Protein AF-A0A921ZY53-F1 (afdb_monomer_lite)

Foldseek 3Di:
DEAEALLPPALVCLCVLCQQQPPPHHPDNPDDYHYYHDVVQQDDPPPDLVSVLVSSCVRNVVDDPVVSVVSSCRVSVDDDDPVPVD

Radius of gyration: 12.75 Å; chains: 1; bounding box: 30×26×33 Å

Sequence (86 aa):
MVMRKLEMLPSSLAMALHYYCDVYNPLVKKSAIFFTLDIANCPGKMSTHSDIEKCLKRKWNTVSNEFIGPLLARVVSVVVDVTYLF

Organism: Manduca sexta (NCBI:txid7130)

pLDDT: mean 89.38, std 9.41, range [46.69, 96.44]

Structure (mmCIF, N/CA/C/O backbone):
data_AF-A0A921ZY53-F1
#
_entry.id   AF-A0A921ZY53-F1
#
loop_
_atom_site.group_PDB
_atom_site.id
_atom_site.type_symbol
_atom_site.label_atom_id
_atom_site.label_alt_id
_atom_site.label_comp_id
_atom_site.label_asym_id
_atom_site.label_entity_id
_atom_site.label_seq_id
_atom_site.pdbx_PDB_ins_code
_atom_site.Cartn_x
_atom_site.Cartn_y
_atom_site.Cartn_z
_atom_site.occupancy
_atom_site.B_iso_or_equiv
_atom_site.auth_seq_id
_atom_site.auth_comp_id
_atom_site.auth_asym_id
_atom_site.auth_atom_id
_atom_site.pdbx_PDB_model_num
ATOM 1 N N . MET A 1 1 ? 1.959 -12.600 5.027 1.00 89.38 1 MET A N 1
ATOM 2 C CA . MET A 1 1 ? 0.925 -12.618 3.964 1.00 89.38 1 MET A CA 1
ATOM 3 C C . MET A 1 1 ? 1.522 -12.017 2.704 1.00 89.38 1 MET A C 1
ATOM 5 O O . MET A 1 1 ? 2.278 -11.063 2.828 1.00 89.38 1 MET A O 1
ATOM 9 N N . VAL A 1 2 ? 1.212 -12.550 1.521 1.00 94.12 2 VAL A N 1
ATOM 10 C CA . VAL A 1 2 ? 1.601 -11.928 0.244 1.00 94.12 2 VAL A CA 1
ATOM 11 C C . VAL A 1 2 ? 0.328 -11.499 -0.470 1.00 94.12 2 VAL A C 1
ATOM 13 O O . VAL A 1 2 ? -0.491 -12.345 -0.823 1.00 94.12 2 VAL A O 1
ATOM 16 N N . MET A 1 3 ? 0.162 -10.198 -0.668 1.00 94.44 3 MET A N 1
ATOM 17 C CA . MET A 1 3 ? -0.943 -9.628 -1.426 1.00 94.44 3 MET A CA 1
ATOM 18 C C . MET A 1 3 ? -0.422 -9.191 -2.788 1.00 94.44 3 MET A C 1
ATOM 20 O O . MET A 1 3 ? 0.450 -8.329 -2.898 1.00 94.44 3 MET A O 1
ATOM 24 N N . ARG A 1 4 ? -0.941 -9.830 -3.833 1.00 95.75 4 ARG A N 1
ATOM 25 C CA . ARG A 1 4 ? -0.494 -9.588 -5.202 1.00 95.75 4 ARG A CA 1
ATOM 26 C C . ARG A 1 4 ? -1.294 -8.462 -5.843 1.00 95.75 4 ARG A C 1
ATOM 28 O O . ARG A 1 4 ? -2.484 -8.337 -5.572 1.00 95.75 4 ARG A O 1
ATOM 35 N N . LYS A 1 5 ? -0.643 -7.730 -6.747 1.00 94.81 5 LYS A N 1
ATOM 36 C CA . LYS A 1 5 ? -1.244 -6.686 -7.593 1.00 94.81 5 LYS A CA 1
ATOM 37 C C . LYS A 1 5 ? -1.968 -5.612 -6.777 1.00 94.81 5 LYS A C 1
ATOM 39 O O . LYS A 1 5 ? -3.171 -5.391 -6.928 1.00 94.81 5 LYS A O 1
ATOM 44 N N . LEU A 1 6 ? -1.235 -4.969 -5.870 1.00 95.25 6 LEU A N 1
ATOM 45 C CA . LEU A 1 6 ? -1.745 -3.927 -4.976 1.00 95.25 6 LEU A CA 1
ATOM 46 C C . LEU A 1 6 ? -2.466 -2.800 -5.736 1.00 95.25 6 LEU A C 1
ATOM 48 O O . LEU A 1 6 ? -3.475 -2.279 -5.270 1.00 95.25 6 LEU A O 1
ATOM 52 N N . GLU A 1 7 ? -1.991 -2.457 -6.929 1.00 93.88 7 GLU A N 1
ATOM 53 C CA . GLU A 1 7 ? -2.564 -1.433 -7.801 1.00 93.88 7 GLU A CA 1
ATOM 54 C C . GLU A 1 7 ? -3.949 -1.781 -8.367 1.00 93.88 7 GLU A C 1
ATOM 56 O O . GLU A 1 7 ? -4.636 -0.902 -8.891 1.00 93.88 7 GLU A O 1
ATOM 61 N N . MET A 1 8 ? -4.359 -3.051 -8.277 1.00 95.81 8 MET A N 1
ATOM 62 C CA . MET A 1 8 ? -5.694 -3.515 -8.661 1.00 95.81 8 MET A CA 1
ATOM 63 C C . MET A 1 8 ? -6.686 -3.500 -7.492 1.00 95.81 8 MET A C 1
ATOM 65 O O . MET A 1 8 ? -7.872 -3.748 -7.711 1.00 95.81 8 MET A O 1
ATOM 69 N N . LEU A 1 9 ? -6.238 -3.216 -6.262 1.00 95.88 9 LEU A N 1
ATOM 70 C CA . LEU A 1 9 ? -7.119 -3.104 -5.101 1.00 95.88 9 LEU A CA 1
ATOM 71 C C . LEU A 1 9 ? -8.141 -1.979 -5.334 1.00 95.88 9 LEU A C 1
ATOM 73 O O . LEU A 1 9 ? -7.728 -0.830 -5.533 1.00 95.88 9 LEU A O 1
ATOM 77 N N . PRO A 1 10 ? -9.457 -2.266 -5.275 1.00 96.19 10 PRO A N 1
ATOM 78 C CA . PRO A 1 10 ? -10.472 -1.234 -5.403 1.00 96.19 10 PRO A CA 1
ATOM 79 C C . PRO A 1 10 ? -10.276 -0.125 -4.375 1.00 96.19 10 PRO A C 1
ATOM 81 O O . PRO A 1 10 ? -10.048 -0.388 -3.194 1.00 96.19 10 PRO A O 1
ATOM 84 N N . SER A 1 11 ? -10.436 1.120 -4.822 1.00 95.50 11 SER A N 1
ATOM 85 C CA . SER A 1 11 ? -10.304 2.308 -3.976 1.00 95.50 11 SER A CA 1
ATOM 86 C C . SER A 1 11 ? -11.157 2.240 -2.703 1.00 95.50 11 SER A C 1
ATOM 88 O O . SER A 1 11 ? -10.706 2.621 -1.626 1.00 95.50 11 SER A O 1
ATOM 90 N N . SER A 1 12 ? -12.362 1.673 -2.800 1.00 95.31 12 SER A N 1
ATOM 91 C CA . SER A 1 12 ? -13.281 1.481 -1.671 1.00 95.31 12 SER A CA 1
ATOM 92 C C . SER A 1 12 ? -12.737 0.569 -0.567 1.00 95.31 12 SER A C 1
ATOM 94 O O . SER A 1 12 ? -13.170 0.677 0.577 1.00 95.31 12 SER A O 1
ATOM 96 N N . LEU A 1 13 ? -11.786 -0.313 -0.885 1.00 95.94 13 LEU A N 1
ATOM 97 C CA . LEU A 1 13 ? -11.177 -1.252 0.059 1.00 95.94 13 LEU A CA 1
ATOM 98 C C . LEU A 1 13 ? -9.794 -0.805 0.543 1.00 95.94 13 LEU A C 1
ATOM 100 O O . LEU A 1 13 ? -9.268 -1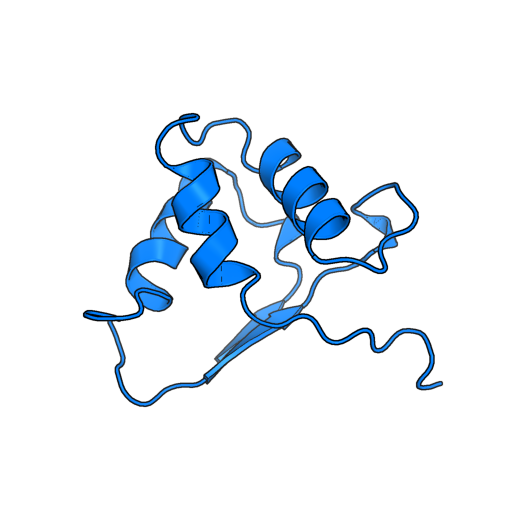.394 1.484 1.00 95.94 13 LEU A O 1
ATOM 104 N N . ALA A 1 14 ? -9.206 0.236 -0.052 1.00 95.94 14 ALA A N 1
ATOM 105 C CA . ALA A 1 14 ? -7.844 0.674 0.251 1.00 95.94 14 ALA A CA 1
ATOM 106 C C . ALA A 1 14 ? -7.643 1.011 1.739 1.00 95.94 14 ALA A C 1
ATOM 108 O O . ALA A 1 14 ? -6.636 0.630 2.334 1.00 95.94 14 ALA A O 1
ATOM 109 N N . MET A 1 15 ? -8.641 1.632 2.375 1.00 95.06 15 MET A N 1
ATOM 110 C CA . MET A 1 15 ? -8.594 1.977 3.802 1.00 95.06 15 MET A CA 1
ATOM 111 C C . MET A 1 15 ? -8.501 0.766 4.735 1.00 95.06 15 MET A C 1
ATOM 113 O O . MET A 1 15 ? -8.011 0.910 5.854 1.00 95.06 15 MET A O 1
ATOM 117 N N . ALA A 1 16 ? -8.884 -0.436 4.290 1.00 93.88 16 ALA A N 1
ATOM 118 C CA . ALA A 1 16 ? -8.711 -1.644 5.093 1.00 93.88 16 ALA A CA 1
ATOM 119 C C . ALA A 1 16 ? -7.230 -1.905 5.412 1.00 93.88 16 ALA A C 1
ATOM 121 O O . ALA A 1 16 ? -6.917 -2.407 6.489 1.00 93.88 16 ALA A O 1
ATOM 122 N N . LEU A 1 17 ? -6.305 -1.503 4.529 1.00 94.38 17 LEU A N 1
ATOM 123 C CA . LEU A 1 17 ? -4.867 -1.646 4.770 1.00 94.38 17 LEU A CA 1
ATOM 124 C C . LEU A 1 17 ? -4.398 -0.837 5.982 1.00 94.38 17 LEU A C 1
ATOM 126 O O . LEU A 1 17 ? -3.430 -1.233 6.621 1.00 94.38 17 LEU A O 1
ATOM 130 N N . HIS A 1 18 ? -5.109 0.226 6.372 1.00 91.50 18 HIS A N 1
ATOM 131 C CA . HIS A 1 18 ? -4.802 0.949 7.604 1.00 91.50 18 HIS A CA 1
ATOM 132 C C . HIS A 1 18 ? -4.925 0.045 8.840 1.00 91.50 18 HIS A C 1
ATOM 134 O O . HIS A 1 18 ? -4.155 0.192 9.779 1.00 91.50 18 HIS A O 1
ATOM 140 N N . TYR A 1 19 ? -5.850 -0.917 8.844 1.00 91.38 19 TYR A N 1
ATOM 141 C CA . TYR A 1 19 ? -6.038 -1.849 9.959 1.00 91.38 19 TYR A CA 1
ATOM 142 C C . TYR A 1 19 ? -4.945 -2.927 10.026 1.00 91.38 19 TYR A C 1
ATOM 144 O O . TYR A 1 19 ? -4.562 -3.385 11.103 1.00 91.38 19 TYR A O 1
ATOM 152 N N . TYR A 1 20 ? -4.412 -3.324 8.870 1.00 92.19 20 TYR A N 1
ATOM 153 C CA . TYR A 1 20 ? -3.362 -4.340 8.781 1.00 92.19 20 TYR A CA 1
ATOM 154 C C . TYR A 1 20 ? -1.955 -3.764 8.959 1.00 92.19 20 TYR A C 1
ATOM 156 O O . TYR A 1 20 ? -1.099 -4.422 9.543 1.00 92.19 20 TYR A O 1
ATOM 164 N N . CYS A 1 21 ? -1.722 -2.553 8.454 1.00 92.62 21 CYS A N 1
ATOM 165 C CA . CYS A 1 21 ? -0.408 -1.921 8.370 1.00 92.62 21 CYS A CA 1
ATOM 166 C C . CYS A 1 21 ? -0.218 -0.789 9.388 1.00 92.62 21 CYS A C 1
ATOM 168 O O . CYS A 1 21 ? 0.710 0.006 9.239 1.00 92.62 21 CYS A O 1
ATOM 170 N N . ASP A 1 22 ? -1.090 -0.660 10.394 1.00 90.75 22 ASP A N 1
ATOM 171 C CA . ASP A 1 22 ? -0.857 0.324 11.447 1.00 90.75 22 ASP A CA 1
ATOM 172 C C . ASP A 1 22 ? 0.420 -0.005 12.229 1.00 90.75 22 ASP A C 1
ATOM 174 O O . ASP A 1 22 ? 0.675 -1.154 12.583 1.00 90.75 22 ASP A O 1
ATOM 178 N N . VAL A 1 23 ? 1.228 1.017 12.503 1.00 86.69 23 VAL A N 1
ATOM 179 C CA . VAL A 1 23 ? 2.525 0.854 13.172 1.00 86.69 23 VAL A CA 1
ATOM 180 C C . VAL A 1 23 ? 2.352 0.525 14.659 1.00 86.69 23 VAL A C 1
ATOM 182 O O . VAL A 1 23 ? 3.175 -0.186 15.233 1.00 86.69 23 VAL A O 1
ATOM 185 N N . TYR A 1 24 ? 1.280 1.011 15.290 1.00 89.69 24 TYR A N 1
ATOM 186 C CA . TYR A 1 24 ? 1.069 0.902 16.734 1.00 89.69 24 TYR A CA 1
ATOM 187 C C . TYR A 1 24 ? 0.052 -0.185 17.092 1.00 89.69 24 TYR A C 1
ATOM 189 O O . TYR A 1 24 ? 0.264 -0.954 18.033 1.00 89.69 24 TYR A O 1
ATOM 197 N N . ASN A 1 25 ? -1.039 -0.273 16.329 1.00 91.62 25 ASN A N 1
ATOM 198 C CA . ASN A 1 25 ? -2.149 -1.195 16.564 1.00 91.62 25 ASN A CA 1
ATOM 199 C C . ASN A 1 25 ? -2.557 -1.965 15.294 1.00 91.62 25 ASN A C 1
ATOM 201 O O . ASN A 1 25 ? -3.713 -1.877 14.874 1.00 91.62 25 ASN A O 1
ATOM 205 N N . PRO A 1 26 ? -1.650 -2.746 14.678 1.00 92.44 26 PRO A N 1
ATOM 206 C CA . PRO A 1 26 ? -2.031 -3.622 13.578 1.00 92.44 26 PRO A CA 1
ATOM 207 C C . PRO A 1 26 ? -2.895 -4.777 14.096 1.00 92.44 26 PRO A C 1
ATOM 209 O O . PRO A 1 26 ? -2.699 -5.253 15.220 1.00 92.44 26 PRO A O 1
ATOM 212 N N . LEU A 1 27 ? -3.773 -5.308 13.240 1.00 92.38 27 LEU A N 1
ATOM 213 C CA . LEU A 1 27 ? -4.547 -6.520 13.540 1.00 92.38 27 LEU A CA 1
ATOM 214 C C . LEU A 1 27 ? -3.651 -7.686 14.004 1.00 92.38 27 LEU A C 1
ATOM 216 O O . LEU A 1 27 ? -4.026 -8.437 14.902 1.00 92.38 27 LEU A O 1
ATOM 220 N N . VAL A 1 28 ? -2.460 -7.837 13.408 1.00 91.31 28 VAL A N 1
ATOM 221 C CA . VAL A 1 28 ? -1.507 -8.910 13.734 1.00 91.31 28 VAL A CA 1
ATOM 222 C C . VAL A 1 28 ? -0.098 -8.345 13.949 1.00 91.31 28 VAL A C 1
ATOM 224 O O . VAL A 1 28 ? 0.649 -8.116 13.000 1.00 91.31 28 VAL A O 1
ATOM 227 N N . LYS A 1 29 ? 0.295 -8.180 15.220 1.00 87.31 29 LYS A N 1
ATOM 228 C CA . LYS A 1 29 ? 1.536 -7.492 15.648 1.00 87.31 29 LYS A CA 1
ATOM 229 C C . LYS A 1 29 ? 2.860 -8.141 15.226 1.00 87.31 29 LYS A C 1
ATOM 231 O O . LYS A 1 29 ? 3.875 -7.459 15.185 1.00 87.31 29 LYS A O 1
ATOM 236 N N . LYS A 1 30 ? 2.887 -9.445 14.947 1.00 88.81 30 LYS A N 1
ATOM 237 C CA . LYS A 1 30 ? 4.112 -10.188 14.585 1.00 88.81 30 LYS A CA 1
ATOM 238 C C . LYS A 1 30 ? 3.974 -10.807 13.201 1.00 88.81 30 LYS A C 1
ATOM 240 O O . LYS A 1 30 ? 4.020 -12.025 13.049 1.00 88.81 30 LYS A O 1
ATOM 245 N N . SER A 1 31 ? 3.723 -9.971 12.201 1.00 89.56 31 SER A N 1
ATOM 246 C CA . SER A 1 31 ? 3.537 -10.424 10.828 1.00 89.56 31 SER A CA 1
ATOM 247 C C .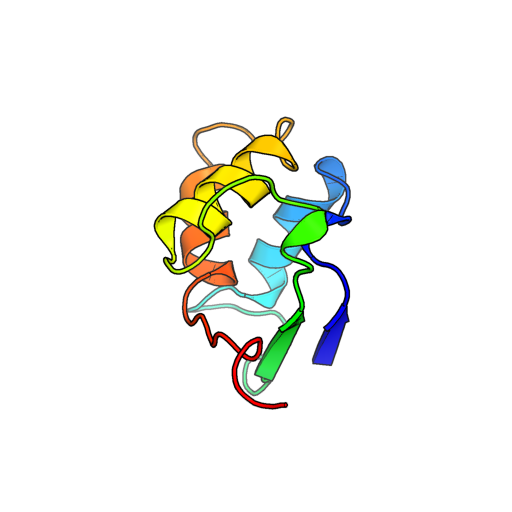 SER A 1 31 ? 4.286 -9.544 9.838 1.00 89.56 31 SER A C 1
ATOM 249 O O . SER A 1 31 ? 4.489 -8.357 10.072 1.00 89.56 31 SER A O 1
ATOM 251 N N . ALA A 1 32 ? 4.694 -10.153 8.727 1.00 90.50 32 ALA A N 1
ATOM 252 C CA . ALA A 1 32 ? 5.166 -9.443 7.550 1.00 90.50 32 ALA A CA 1
ATOM 253 C C . ALA A 1 32 ? 4.095 -9.534 6.460 1.00 90.50 32 ALA A C 1
ATOM 255 O O . ALA A 1 32 ? 3.570 -10.621 6.163 1.00 90.50 32 ALA A O 1
ATOM 256 N N . ILE A 1 33 ? 3.768 -8.390 5.869 1.00 92.25 33 ILE A N 1
ATOM 257 C CA . ILE A 1 33 ? 2.870 -8.293 4.725 1.00 92.25 33 ILE A CA 1
ATOM 258 C C . ILE A 1 33 ? 3.700 -7.798 3.552 1.00 92.25 33 ILE A C 1
ATOM 260 O O . ILE A 1 33 ? 4.260 -6.709 3.598 1.00 92.25 33 ILE A O 1
ATOM 264 N N . PHE A 1 34 ? 3.787 -8.622 2.517 1.00 94.50 34 PHE A N 1
ATOM 265 C CA . PHE A 1 34 ? 4.449 -8.266 1.274 1.00 94.50 34 PHE A CA 1
ATOM 266 C C . PHE A 1 34 ? 3.387 -7.887 0.256 1.00 94.50 34 PHE A C 1
ATOM 268 O O . PHE A 1 34 ? 2.469 -8.669 -0.008 1.00 94.50 34 PHE A O 1
ATOM 275 N N . PHE A 1 35 ? 3.529 -6.702 -0.320 1.00 95.12 35 PHE A N 1
ATOM 276 C CA . PHE A 1 35 ? 2.717 -6.252 -1.437 1.00 95.12 35 PHE A CA 1
ATOM 277 C C . PHE A 1 35 ? 3.525 -6.389 -2.719 1.00 95.12 35 PHE A C 1
ATOM 279 O O . PHE A 1 35 ? 4.693 -6.010 -2.756 1.00 95.12 35 PHE A O 1
ATOM 286 N N . THR A 1 36 ? 2.909 -6.922 -3.772 1.00 94.38 36 THR A N 1
ATOM 287 C CA . THR A 1 36 ? 3.491 -6.858 -5.116 1.00 94.38 36 THR A CA 1
ATOM 288 C C . THR A 1 36 ? 2.735 -5.830 -5.935 1.00 94.38 36 THR A C 1
ATOM 290 O O . THR A 1 36 ? 1.512 -5.730 -5.827 1.00 94.38 36 THR A O 1
ATOM 293 N N . LEU A 1 37 ? 3.453 -5.113 -6.786 1.00 92.38 37 LEU A N 1
ATOM 294 C CA . LEU A 1 37 ? 2.887 -4.155 -7.720 1.00 92.38 37 LEU A CA 1
ATOM 295 C C . LEU A 1 37 ? 3.480 -4.408 -9.101 1.00 92.38 37 LEU A C 1
ATOM 297 O O . LEU A 1 37 ? 4.677 -4.663 -9.216 1.00 92.38 37 LEU A O 1
ATOM 301 N N . ASP A 1 38 ? 2.638 -4.363 -10.127 1.00 91.06 38 ASP A N 1
ATOM 302 C CA . ASP A 1 38 ? 3.086 -4.430 -11.516 1.00 91.06 38 ASP A CA 1
ATOM 303 C C . ASP A 1 38 ? 3.295 -3.014 -12.069 1.00 91.06 38 ASP A C 1
ATOM 305 O O . ASP A 1 38 ? 2.355 -2.216 -12.163 1.00 91.06 38 ASP A O 1
ATOM 309 N N . ILE A 1 39 ? 4.538 -2.702 -12.442 1.00 86.50 39 ILE A N 1
ATOM 310 C CA . ILE A 1 39 ? 4.933 -1.389 -12.966 1.00 86.50 39 ILE A CA 1
ATOM 311 C C . ILE A 1 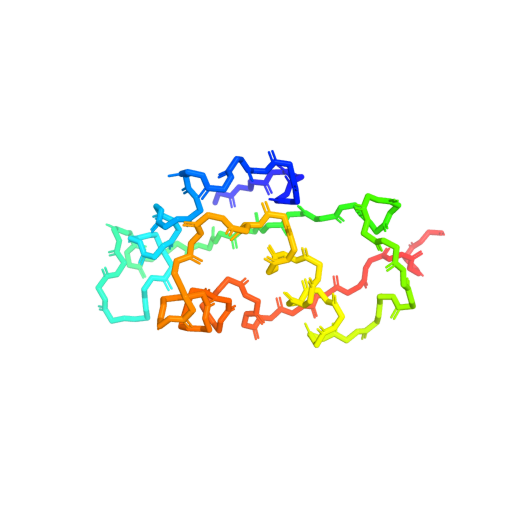39 ? 4.194 -1.072 -14.274 1.00 86.50 39 ILE A C 1
ATOM 313 O O . ILE A 1 39 ? 3.856 0.086 -14.520 1.00 86.50 39 ILE A O 1
ATOM 317 N N . ALA A 1 40 ? 3.849 -2.077 -15.087 1.00 87.69 40 ALA A N 1
ATOM 318 C CA . ALA A 1 40 ? 3.118 -1.855 -16.336 1.00 87.69 40 ALA A CA 1
ATOM 319 C C . ALA A 1 40 ? 1.731 -1.222 -16.100 1.00 87.69 40 ALA A C 1
ATOM 321 O O . ALA A 1 40 ? 1.239 -0.456 -16.930 1.00 87.69 40 ALA A O 1
ATOM 322 N N . ASN A 1 41 ? 1.120 -1.475 -14.937 1.00 88.94 41 ASN A N 1
ATOM 323 C CA . ASN A 1 41 ? -0.195 -0.946 -14.560 1.00 88.94 41 ASN A CA 1
ATOM 324 C C . ASN A 1 41 ? -0.142 0.466 -13.949 1.00 88.94 41 ASN A C 1
ATOM 326 O O . ASN A 1 41 ? -1.189 1.059 -13.638 1.00 88.94 41 ASN A O 1
ATOM 330 N N . CYS A 1 42 ? 1.066 1.005 -13.796 1.00 85.56 42 CYS A N 1
ATOM 331 C CA . CYS A 1 42 ? 1.365 2.281 -13.177 1.00 85.56 42 CYS A CA 1
ATOM 332 C C . CYS A 1 42 ? 2.334 3.088 -14.063 1.00 85.56 42 CYS A C 1
ATOM 334 O O . CYS A 1 42 ? 3.546 3.042 -13.877 1.00 85.56 42 CYS A O 1
ATOM 336 N N . PRO A 1 43 ? 1.822 3.868 -15.032 1.00 72.25 43 PRO A N 1
ATOM 337 C CA . PRO A 1 43 ? 2.673 4.546 -16.005 1.00 72.25 43 PRO A CA 1
ATOM 338 C C . PRO A 1 43 ? 3.586 5.591 -15.341 1.00 72.25 43 PRO A C 1
ATOM 340 O O . PRO A 1 43 ? 3.098 6.494 -14.657 1.00 72.25 43 PRO A O 1
ATOM 343 N N . GLY A 1 44 ? 4.898 5.475 -15.578 1.00 68.56 44 GLY A N 1
ATOM 344 C CA . GLY A 1 44 ? 5.952 6.368 -15.081 1.00 68.56 44 GLY A CA 1
ATOM 345 C C . GLY A 1 44 ? 7.299 5.645 -14.943 1.00 68.56 44 GLY A C 1
ATOM 346 O O . GLY A 1 44 ? 7.350 4.419 -14.987 1.00 68.56 44 GLY A O 1
ATOM 347 N N . LYS A 1 45 ? 8.405 6.385 -14.766 1.00 63.12 45 LYS A N 1
ATOM 348 C CA . LYS A 1 45 ? 9.685 5.790 -14.335 1.00 63.12 45 LYS A CA 1
ATOM 349 C C . LYS A 1 45 ? 9.553 5.415 -12.855 1.00 63.12 45 LYS A C 1
ATOM 351 O O . LYS A 1 45 ? 9.858 6.224 -11.993 1.00 63.12 45 LYS A O 1
ATOM 356 N N . MET A 1 46 ? 9.006 4.237 -12.561 1.00 66.69 46 MET A N 1
ATOM 357 C CA . MET A 1 46 ? 8.787 3.781 -11.187 1.00 66.69 46 MET A CA 1
ATOM 358 C C . MET A 1 46 ? 10.081 3.242 -10.585 1.00 66.69 46 MET A C 1
ATOM 360 O O . MET A 1 46 ? 10.353 2.052 -10.661 1.00 66.69 46 MET A O 1
ATOM 364 N N . SER A 1 47 ? 10.880 4.118 -9.987 1.00 65.00 47 SER A N 1
ATOM 365 C CA . SER A 1 47 ? 12.068 3.701 -9.226 1.00 65.00 47 SER A CA 1
ATOM 366 C C . SER A 1 47 ? 12.127 4.325 -7.834 1.00 65.00 47 SER A C 1
ATOM 368 O O . SER A 1 47 ? 13.125 4.185 -7.133 1.00 65.00 47 SER A O 1
ATOM 370 N N . THR A 1 48 ? 11.081 5.051 -7.428 1.00 80.62 48 THR A N 1
ATOM 371 C CA . THR A 1 48 ? 11.043 5.760 -6.148 1.00 80.62 48 THR A CA 1
ATOM 372 C C . THR A 1 48 ? 9.722 5.541 -5.422 1.00 80.62 48 THR A C 1
ATOM 374 O O . THR A 1 48 ? 8.680 5.308 -6.041 1.00 80.62 48 THR A O 1
ATOM 377 N N . HIS A 1 49 ? 9.755 5.688 -4.094 1.00 88.12 49 HIS A N 1
ATOM 378 C CA . HIS A 1 49 ? 8.554 5.732 -3.258 1.00 88.12 49 HIS A CA 1
ATOM 379 C C . HIS A 1 49 ? 7.519 6.724 -3.811 1.00 88.12 49 HIS A C 1
ATOM 381 O O . HIS A 1 49 ? 6.344 6.388 -3.926 1.00 88.12 49 HIS A O 1
ATOM 387 N N . SER A 1 50 ? 7.962 7.908 -4.254 1.00 88.62 50 SER A N 1
ATOM 388 C CA . SER A 1 50 ? 7.076 8.965 -4.754 1.00 88.62 50 SER A CA 1
ATOM 389 C C . SER A 1 50 ? 6.260 8.540 -5.978 1.00 88.62 50 SER A C 1
ATOM 391 O O . SER A 1 50 ? 5.086 8.896 -6.095 1.00 88.62 50 SER A O 1
ATOM 393 N N . ASP A 1 51 ? 6.847 7.776 -6.898 1.00 89.38 51 ASP A N 1
ATOM 394 C CA . ASP A 1 51 ? 6.155 7.365 -8.123 1.00 89.38 51 ASP A CA 1
ATOM 395 C C . ASP A 1 51 ? 5.111 6.278 -7.845 1.00 89.38 51 ASP A C 1
ATOM 397 O O . ASP A 1 51 ? 4.003 6.318 -8.391 1.00 89.38 51 ASP A O 1
ATOM 401 N N . ILE A 1 52 ? 5.422 5.361 -6.924 1.00 91.69 52 ILE A N 1
ATOM 402 C CA . ILE A 1 52 ? 4.477 4.351 -6.431 1.00 91.69 52 ILE A CA 1
ATOM 403 C C . ILE A 1 52 ? 3.322 5.018 -5.689 1.00 91.69 52 ILE A C 1
ATOM 405 O O . ILE A 1 52 ? 2.160 4.735 -5.986 1.00 91.69 52 ILE A O 1
ATOM 409 N N . GLU A 1 53 ? 3.615 5.958 -4.793 1.00 93.69 53 GLU A N 1
ATOM 410 C CA . GLU A 1 53 ? 2.597 6.713 -4.065 1.00 93.69 53 GLU A CA 1
ATOM 411 C C . GLU A 1 53 ? 1.669 7.487 -5.003 1.00 93.69 53 GLU A C 1
ATOM 413 O O . GLU A 1 53 ? 0.449 7.440 -4.841 1.00 93.69 53 GLU A O 1
ATOM 418 N N . LYS A 1 54 ? 2.210 8.147 -6.036 1.00 93.00 54 LYS A N 1
ATOM 419 C CA . LYS A 1 54 ? 1.398 8.823 -7.062 1.00 93.00 54 LYS A CA 1
ATOM 420 C C . LYS A 1 54 ? 0.507 7.843 -7.818 1.00 93.00 54 LYS A C 1
ATOM 422 O O . LYS A 1 54 ? -0.648 8.179 -8.096 1.00 93.00 54 LYS A O 1
ATOM 427 N N . CYS A 1 55 ? 1.010 6.654 -8.160 1.00 94.06 55 CYS A N 1
ATOM 428 C CA . CYS A 1 55 ? 0.181 5.652 -8.824 1.00 94.06 55 CYS A CA 1
ATOM 429 C C . CYS A 1 55 ? -0.963 5.186 -7.920 1.00 94.06 55 CYS A C 1
ATOM 431 O O . CYS A 1 55 ? -2.126 5.248 -8.323 1.00 94.06 55 CYS A O 1
ATOM 433 N N . LEU A 1 56 ? -0.651 4.773 -6.691 1.00 95.00 56 LEU A N 1
ATOM 434 C CA . LEU A 1 56 ? -1.647 4.283 -5.743 1.00 95.00 56 LEU A CA 1
ATOM 435 C C . LEU A 1 56 ? -2.662 5.371 -5.384 1.00 95.00 56 LEU A C 1
ATOM 437 O O . LEU A 1 56 ? -3.856 5.099 -5.390 1.00 95.00 56 LEU A O 1
ATOM 441 N N . LYS A 1 57 ? -2.234 6.628 -5.212 1.00 95.12 57 LYS A N 1
ATOM 442 C CA . LYS A 1 57 ? -3.137 7.774 -5.021 1.00 95.12 57 LYS A CA 1
ATOM 443 C C . LYS A 1 57 ? -4.126 7.944 -6.176 1.00 95.12 57 LYS A C 1
ATOM 445 O O . LYS A 1 57 ? -5.290 8.251 -5.944 1.00 95.12 57 LYS A O 1
ATOM 450 N N . ARG A 1 58 ? -3.687 7.739 -7.423 1.00 94.38 58 ARG A N 1
ATOM 451 C CA . ARG A 1 58 ? -4.578 7.787 -8.596 1.00 94.38 58 ARG A CA 1
ATOM 452 C C . ARG A 1 58 ? -5.549 6.610 -8.643 1.00 94.38 58 ARG A C 1
ATOM 454 O O . ARG A 1 58 ? -6.680 6.791 -9.082 1.00 94.38 58 ARG A O 1
ATOM 461 N N . LYS A 1 59 ? -5.111 5.413 -8.243 1.00 94.94 59 LYS A N 1
ATOM 462 C CA . LYS A 1 59 ? -5.957 4.206 -8.203 1.00 94.94 59 LYS A CA 1
ATOM 463 C C . LYS A 1 59 ? -6.968 4.264 -7.057 1.00 94.94 59 LYS A C 1
ATOM 465 O O . LYS A 1 59 ? -8.102 3.833 -7.225 1.00 94.94 59 LYS A O 1
ATOM 470 N N . TRP A 1 60 ? -6.577 4.839 -5.925 1.00 96.44 60 TRP A N 1
ATOM 471 C CA . TRP A 1 60 ? -7.395 5.006 -4.726 1.00 96.44 6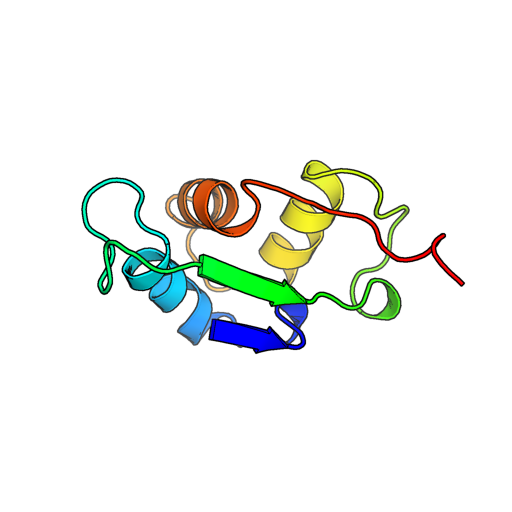0 TRP A CA 1
ATOM 472 C C . TRP A 1 60 ? -8.041 6.394 -4.658 1.00 96.44 60 TRP A C 1
ATOM 474 O O . TRP A 1 60 ? -8.012 7.075 -3.635 1.00 96.44 60 TRP A O 1
ATOM 484 N N . ASN A 1 61 ? -8.621 6.823 -5.779 1.00 95.12 61 ASN A N 1
ATOM 485 C CA . ASN A 1 61 ? -9.173 8.165 -5.970 1.00 95.12 61 ASN A CA 1
ATOM 486 C C . ASN A 1 61 ? -10.424 8.480 -5.128 1.00 95.12 61 ASN A C 1
ATOM 488 O O . ASN A 1 61 ? -10.805 9.643 -5.035 1.00 95.12 61 ASN A O 1
ATOM 492 N N . THR A 1 62 ? -11.069 7.476 -4.530 1.00 96.19 62 THR A N 1
ATOM 493 C CA . THR A 1 62 ? -12.226 7.664 -3.638 1.00 96.19 62 THR A CA 1
ATOM 494 C C . THR A 1 62 ? -11.831 7.812 -2.170 1.00 96.19 62 THR A C 1
ATOM 496 O O . THR A 1 62 ? -12.697 8.081 -1.342 1.0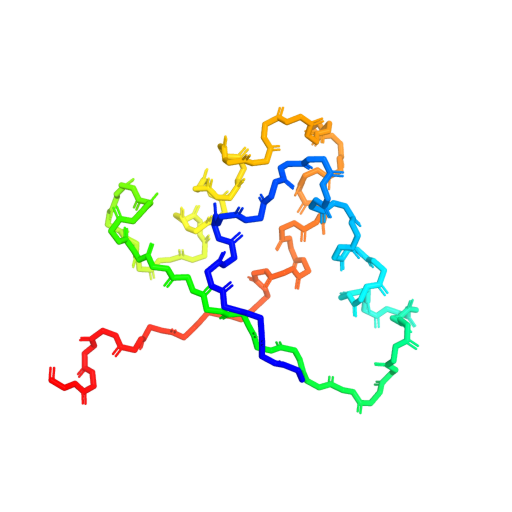0 96.19 62 THR A O 1
ATOM 499 N N . VAL A 1 63 ? -10.558 7.598 -1.817 1.00 95.56 63 VAL A N 1
ATOM 500 C CA . VAL A 1 63 ? -10.054 7.846 -0.459 1.00 95.56 63 VAL A CA 1
ATOM 501 C C . VAL A 1 63 ? -9.866 9.351 -0.287 1.00 95.56 63 VAL A C 1
ATOM 503 O O . VAL A 1 63 ? -9.261 10.002 -1.140 1.00 95.56 63 VAL A O 1
ATOM 506 N N . SER A 1 64 ? -10.381 9.923 0.804 1.00 94.75 64 SER A N 1
ATOM 507 C CA . SER A 1 64 ? -10.272 11.364 1.033 1.00 94.75 64 SER A CA 1
ATOM 508 C C . SER A 1 64 ? -8.811 11.805 1.184 1.00 94.75 64 SER A C 1
ATOM 510 O O . SER A 1 64 ? -7.935 11.059 1.634 1.00 94.75 64 SER A O 1
ATOM 512 N N . ASN A 1 65 ? -8.539 13.054 0.796 1.00 91.44 65 ASN A N 1
ATOM 513 C CA . ASN A 1 65 ? -7.183 13.612 0.779 1.00 91.44 65 ASN A CA 1
ATOM 514 C C . ASN A 1 65 ? -6.507 13.620 2.161 1.00 91.44 65 ASN A C 1
ATOM 516 O O . ASN A 1 65 ? -5.283 13.552 2.241 1.00 91.44 65 ASN A O 1
ATO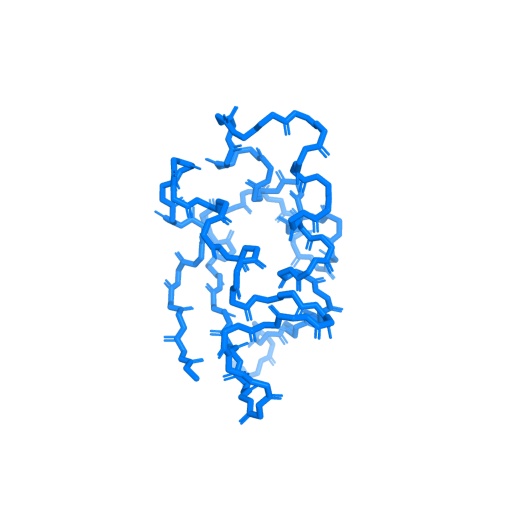M 520 N N . GLU A 1 66 ? -7.295 13.680 3.233 1.00 93.44 66 GLU A N 1
ATOM 521 C CA . GLU A 1 66 ? -6.825 13.607 4.621 1.00 93.44 66 GLU A CA 1
ATOM 522 C C . GLU A 1 66 ? -6.321 12.205 5.014 1.00 93.44 66 GLU A C 1
ATOM 524 O O . GLU A 1 66 ? -5.404 12.096 5.826 1.00 93.44 66 GLU A O 1
ATOM 529 N N . PHE A 1 67 ? -6.855 11.131 4.413 1.00 94.25 67 PHE A N 1
ATOM 530 C CA . PHE A 1 67 ? -6.487 9.752 4.760 1.00 94.25 67 PHE A CA 1
ATOM 531 C C . PHE A 1 67 ? -5.495 9.118 3.786 1.00 94.25 67 PHE A C 1
ATOM 533 O O . PHE A 1 67 ? -4.728 8.240 4.184 1.00 94.25 67 PHE A O 1
ATOM 540 N N . ILE A 1 68 ? -5.457 9.564 2.526 1.00 96.00 68 ILE A N 1
ATOM 541 C CA . ILE A 1 68 ? -4.610 8.930 1.506 1.00 96.00 68 ILE A CA 1
ATOM 542 C C . ILE A 1 68 ? -3.114 9.040 1.824 1.00 96.00 68 ILE A C 1
ATOM 544 O O . ILE A 1 68 ? -2.384 8.071 1.651 1.00 96.00 68 ILE A O 1
ATOM 548 N N . GLY A 1 69 ? -2.651 10.183 2.339 1.00 94.38 69 GLY A N 1
ATOM 549 C CA . GLY A 1 69 ? -1.248 10.366 2.732 1.00 94.38 69 GLY A CA 1
ATOM 550 C C . GLY A 1 69 ? -0.824 9.399 3.846 1.00 94.38 69 GLY A C 1
ATOM 551 O O . GLY A 1 69 ? 0.098 8.608 3.642 1.00 94.38 69 GLY A O 1
ATOM 552 N N . PRO A 1 70 ? -1.522 9.390 4.998 1.00 93.88 70 PRO A N 1
ATOM 553 C CA . PRO A 1 70 ? -1.256 8.443 6.082 1.00 93.88 70 PRO A CA 1
ATOM 554 C C . PRO A 1 70 ? -1.368 6.965 5.686 1.00 93.88 70 PRO A C 1
ATOM 556 O O . PRO A 1 70 ? -0.642 6.132 6.233 1.00 93.88 70 PRO A O 1
ATOM 559 N N . LEU A 1 71 ? -2.272 6.624 4.762 1.00 95.25 71 LEU A N 1
ATOM 560 C CA . LEU A 1 71 ? -2.402 5.270 4.227 1.00 95.25 71 LEU A CA 1
ATOM 561 C C . LEU A 1 71 ? -1.155 4.867 3.430 1.00 95.25 71 LEU A C 1
ATOM 563 O O . LEU A 1 71 ? -0.576 3.808 3.673 1.00 95.25 71 LEU A O 1
ATOM 567 N N . LEU A 1 72 ? -0.718 5.728 2.510 1.00 95.12 72 LEU A N 1
ATOM 568 C CA . LEU A 1 72 ? 0.452 5.483 1.668 1.00 95.12 72 LEU A CA 1
ATOM 569 C C . LEU A 1 72 ? 1.737 5.358 2.487 1.00 95.12 72 LEU A C 1
ATOM 571 O O . LEU A 1 72 ? 2.486 4.410 2.271 1.00 95.12 72 LEU A O 1
ATOM 575 N N . ALA A 1 73 ? 1.931 6.213 3.494 1.00 92.44 73 ALA A N 1
ATOM 576 C CA . ALA A 1 73 ? 3.097 6.154 4.379 1.00 92.44 73 ALA A CA 1
ATOM 577 C C . ALA A 1 73 ? 3.245 4.803 5.112 1.00 92.44 73 ALA A C 1
ATOM 579 O O . ALA A 1 73 ? 4.355 4.387 5.436 1.00 92.44 73 ALA A O 1
ATOM 580 N N . ARG A 1 74 ? 2.132 4.098 5.366 1.00 91.81 74 ARG A N 1
ATOM 581 C CA . ARG A 1 74 ? 2.134 2.760 5.981 1.00 91.81 74 ARG A CA 1
ATOM 582 C C . ARG A 1 74 ? 2.437 1.664 4.962 1.00 91.81 74 ARG A C 1
ATOM 584 O O . ARG A 1 74 ? 3.249 0.778 5.222 1.00 91.81 74 ARG A O 1
ATOM 591 N N . VAL A 1 75 ? 1.773 1.721 3.808 1.00 93.38 75 VAL A N 1
ATOM 592 C CA . VAL A 1 75 ? 1.823 0.666 2.782 1.00 93.38 75 VAL A CA 1
ATOM 593 C C . VAL A 1 75 ? 3.126 0.704 1.979 1.00 93.38 75 VAL A C 1
ATOM 595 O O . VAL A 1 75 ? 3.664 -0.344 1.636 1.00 93.38 75 VAL A O 1
ATOM 598 N N . VAL A 1 76 ? 3.653 1.899 1.710 1.00 92.44 76 VAL A N 1
ATOM 599 C CA . VAL A 1 76 ? 4.852 2.145 0.891 1.00 92.44 76 VAL A CA 1
ATOM 600 C C . VAL A 1 76 ? 6.044 2.500 1.789 1.00 92.44 76 VAL A C 1
ATOM 602 O O . VAL A 1 76 ? 6.885 3.312 1.431 1.00 92.44 76 VAL A O 1
ATOM 605 N N . SER A 1 77 ? 6.127 1.917 2.988 1.00 87.19 77 SER A N 1
ATOM 606 C CA . SER A 1 77 ? 7.217 2.198 3.937 1.00 87.19 77 SER A CA 1
ATOM 607 C C . SER A 1 77 ? 8.574 1.663 3.468 1.00 87.19 77 SER A C 1
ATOM 609 O O . SER A 1 77 ? 9.601 2.292 3.707 1.00 87.19 77 SER A O 1
ATOM 611 N N . VAL A 1 78 ? 8.581 0.534 2.754 1.00 89.94 78 VAL A N 1
ATOM 612 C CA . VAL A 1 78 ? 9.772 -0.078 2.150 1.00 89.94 78 VAL A CA 1
ATOM 613 C C . VAL A 1 78 ? 9.432 -0.517 0.730 1.00 89.94 78 VAL A C 1
ATOM 615 O O . VAL A 1 78 ? 8.447 -1.222 0.517 1.00 89.94 78 VAL A O 1
ATOM 618 N N . VAL A 1 79 ? 10.258 -0.120 -0.237 1.00 89.44 79 VAL A N 1
ATOM 619 C CA . VAL A 1 79 ? 10.126 -0.508 -1.646 1.00 89.44 79 VAL A CA 1
ATOM 620 C C . VAL A 1 79 ? 11.379 -1.258 -2.072 1.00 89.44 79 VAL A C 1
ATOM 622 O O . VAL A 1 79 ? 12.495 -0.795 -1.850 1.00 89.44 79 VAL A O 1
ATOM 625 N N . VAL A 1 80 ? 11.184 -2.412 -2.706 1.00 89.00 80 VAL A N 1
ATOM 626 C CA . VAL A 1 80 ? 12.259 -3.213 -3.296 1.00 89.00 80 VAL A CA 1
ATOM 627 C C . VAL A 1 80 ? 11.950 -3.387 -4.775 1.00 89.00 80 VAL A C 1
ATOM 629 O O . VAL A 1 80 ? 10.928 -3.977 -5.126 1.00 89.00 80 VAL A O 1
ATOM 632 N N . ASP A 1 81 ? 12.822 -2.863 -5.633 1.00 86.06 81 ASP A N 1
ATOM 633 C CA . ASP A 1 81 ? 12.744 -3.086 -7.074 1.00 86.06 81 ASP A CA 1
ATOM 634 C C . ASP A 1 81 ? 13.368 -4.444 -7.412 1.00 86.06 81 ASP A C 1
ATOM 636 O O . ASP A 1 81 ? 14.530 -4.708 -7.100 1.00 86.06 81 ASP A O 1
ATOM 640 N N . VAL A 1 82 ? 12.574 -5.316 -8.029 1.00 85.62 82 VAL A N 1
ATOM 641 C CA . VAL A 1 82 ? 12.979 -6.670 -8.430 1.00 85.62 82 VAL A CA 1
ATOM 642 C C . VAL A 1 82 ? 13.114 -6.820 -9.946 1.00 85.62 82 VAL A C 1
ATOM 644 O O . VAL A 1 82 ? 13.385 -7.915 -10.431 1.00 85.62 82 VAL A O 1
ATOM 647 N N . THR A 1 83 ? 12.954 -5.730 -10.701 1.00 75.06 83 THR A N 1
ATOM 648 C CA . THR A 1 83 ? 12.961 -5.729 -12.174 1.00 75.06 83 THR A CA 1
ATOM 649 C C . THR A 1 83 ? 14.340 -6.059 -12.752 1.00 75.06 83 THR A C 1
ATOM 651 O O . THR A 1 83 ? 14.433 -6.524 -13.879 1.00 75.06 83 THR A O 1
ATOM 654 N N . TYR A 1 84 ? 15.410 -5.868 -11.975 1.00 64.62 84 TYR A N 1
ATOM 655 C CA . TYR A 1 84 ? 16.799 -6.096 -12.398 1.00 64.62 84 TYR A CA 1
ATOM 656 C C . TYR A 1 84 ? 17.385 -7.445 -11.953 1.00 64.62 84 TYR A C 1
ATOM 658 O O . TYR A 1 84 ? 18.588 -7.656 -12.083 1.00 64.62 84 TYR A O 1
ATOM 666 N N . LEU A 1 85 ? 16.576 -8.343 -11.380 1.00 57.88 85 LEU A N 1
ATOM 667 C CA . LEU A 1 85 ? 17.063 -9.623 -10.849 1.00 57.88 85 LEU A CA 1
ATOM 668 C C . LEU A 1 85 ? 17.027 -10.788 -11.854 1.00 57.88 85 LEU A C 1
ATOM 670 O O . LEU A 1 85 ? 17.470 -11.876 -11.489 1.00 57.88 85 LEU A O 1
ATOM 674 N N . PHE A 1 86 ? 16.559 -10.579 -13.092 1.00 46.69 86 PHE A N 1
ATOM 675 C CA . PHE A 1 86 ? 16.536 -11.596 -14.152 1.00 46.69 86 PHE A CA 1
ATOM 676 C C . PHE A 1 86 ? 16.801 -10.998 -15.533 1.00 46.69 86 PHE A C 1
ATOM 678 O O . PHE A 1 86 ? 16.159 -9.974 -15.856 1.00 46.69 86 PHE A O 1
#

Secondary structure (DSSP, 8-state):
-EE--GGGS-HHHHTHHHHHS-SSS-SSTT---EE---GGGS-S---SHHHHHHHHHHHTTTS-HHHHHHHHHHHTSS----TT--